Protein AF-A0A258K5B3-F1 (afdb_monomer_lite)

Foldseek 3Di:
DCPPDPPVDCPLLNVLQQVLQCVQQVHDPLSNLLLVQLCVQLPVQLSSLVSCVSVVVPVVSVVSCVVVVVDDPVSSLVSQVVSQVVSCVVSVTPRSNVD

Radius of gyration: 13.3 Å; chains: 1; bounding box: 28×37×32 Å

Secondary structure (DSSP, 8-state):
-----------HHHHHHHHHHHHHHTS-TTHHHHHHHHHHHH-HHHHHHHHHHHTT-HHHHHHHHHHTT---HHHHHHHHHHHHHHHHHHTT---GGG-

pLDDT: mean 83.01, std 15.46, range [37.91, 95.44]

Structure (mmCIF, N/CA/C/O backbone):
data_AF-A0A258K5B3-F1
#
_entry.id   AF-A0A258K5B3-F1
#
loop_
_atom_site.group_PDB
_atom_site.id
_atom_site.type_symbol
_atom_site.label_atom_id
_atom_site.label_alt_id
_atom_site.label_comp_id
_atom_site.label_asym_id
_atom_site.label_entity_id
_atom_site.label_seq_id
_atom_site.pdbx_PDB_ins_code
_atom_site.Cartn_x
_atom_site.Cartn_y
_atom_site.Cartn_z
_atom_site.occupancy
_atom_site.B_iso_or_equiv
_atom_site.auth_seq_id
_atom_site.auth_comp_id
_atom_site.auth_asym_id
_atom_site.auth_atom_id
_atom_site.pdbx_PDB_model_num
ATOM 1 N N . MET A 1 1 ? -7.525 30.790 8.841 1.00 38.28 1 MET A N 1
ATOM 2 C CA . MET A 1 1 ? -7.400 29.318 8.871 1.00 38.28 1 MET A CA 1
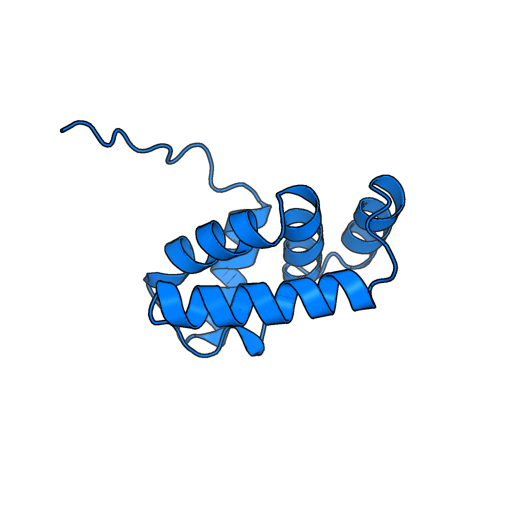ATOM 3 C C . MET A 1 1 ? -8.215 28.766 7.712 1.00 38.28 1 MET A C 1
ATOM 5 O O . MET A 1 1 ? -9.426 28.677 7.825 1.00 38.28 1 MET A O 1
ATOM 9 N N . LEU A 1 2 ? -7.577 28.515 6.571 1.00 37.91 2 LEU A N 1
ATOM 10 C CA . LEU A 1 2 ? -8.213 27.956 5.374 1.00 37.91 2 LEU A CA 1
ATOM 11 C C . LEU A 1 2 ? -7.376 26.749 4.948 1.00 37.91 2 LEU A C 1
ATOM 13 O O . LEU A 1 2 ? -6.531 26.848 4.067 1.00 37.91 2 LEU A O 1
ATOM 17 N N . LEU A 1 3 ? -7.576 25.616 5.623 1.00 40.94 3 LEU A N 1
ATOM 18 C CA . LEU A 1 3 ? -7.196 24.312 5.080 1.00 40.94 3 LEU A CA 1
ATOM 19 C C . LEU A 1 3 ? -8.294 23.923 4.086 1.00 40.94 3 LEU A C 1
ATOM 21 O O . LEU A 1 3 ? -9.134 23.068 4.352 1.00 40.94 3 LEU A O 1
ATOM 25 N N . SER A 1 4 ? -8.341 24.661 2.975 1.00 39.53 4 SER A N 1
ATOM 26 C CA . SER A 1 4 ? -9.155 24.324 1.817 1.00 39.53 4 SER A CA 1
ATOM 27 C C . SER A 1 4 ? -8.685 22.965 1.327 1.00 39.53 4 SER A C 1
ATOM 29 O O . SER A 1 4 ? -7.527 22.799 0.949 1.00 39.53 4 SER A O 1
ATOM 31 N N . GLY A 1 5 ? -9.580 21.987 1.430 1.00 39.62 5 GLY A N 1
ATOM 32 C CA . GLY A 1 5 ? -9.296 20.603 1.126 1.00 39.62 5 GLY A CA 1
ATOM 33 C C . GLY A 1 5 ? -8.781 20.440 -0.294 1.00 39.62 5 GLY A C 1
ATOM 34 O O . GLY A 1 5 ? -9.518 20.623 -1.259 1.00 39.62 5 GLY A O 1
ATOM 35 N N . SER A 1 6 ? -7.548 19.967 -0.402 1.00 41.59 6 SER A N 1
ATOM 36 C CA . SER A 1 6 ? -7.095 19.203 -1.557 1.00 41.59 6 SER A CA 1
ATOM 37 C C . SER A 1 6 ? -7.682 17.790 -1.464 1.00 41.59 6 SER A C 1
ATOM 39 O O . SER A 1 6 ? -6.960 16.804 -1.411 1.00 41.59 6 SER A O 1
ATOM 41 N N . LEU A 1 7 ? -9.016 17.683 -1.460 1.00 43.97 7 LEU A N 1
ATOM 42 C CA . LEU A 1 7 ? -9.752 16.473 -1.855 1.00 43.97 7 LEU A CA 1
ATOM 43 C C . LEU A 1 7 ? -9.685 16.331 -3.393 1.00 43.97 7 LEU A C 1
ATOM 45 O O . LEU A 1 7 ? -10.683 16.062 -4.059 1.00 43.97 7 LEU A O 1
ATOM 49 N N . SER A 1 8 ? -8.508 16.586 -3.971 1.00 38.00 8 SER A N 1
ATOM 50 C CA . SER A 1 8 ? -8.261 16.561 -5.409 1.00 38.00 8 SER A CA 1
ATOM 51 C C . SER A 1 8 ? -8.136 15.115 -5.845 1.00 38.00 8 SER A C 1
ATOM 53 O O . SER A 1 8 ? -7.036 14.587 -5.870 1.00 38.00 8 SER A O 1
ATOM 55 N N . ALA A 1 9 ? -9.286 14.515 -6.164 1.00 40.69 9 ALA A N 1
ATOM 56 C CA . ALA A 1 9 ? -9.456 13.171 -6.699 1.00 40.69 9 ALA A CA 1
ATOM 57 C C . ALA A 1 9 ? -8.823 12.083 -5.820 1.00 40.69 9 ALA A C 1
ATOM 59 O O . ALA A 1 9 ? -7.611 11.924 -5.775 1.00 40.69 9 ALA A O 1
ATOM 60 N N . CYS A 1 10 ? -9.657 11.265 -5.173 1.00 51.09 10 CYS A N 1
ATOM 61 C CA . CYS A 1 10 ? -9.220 9.925 -4.789 1.00 51.09 10 CYS A CA 1
ATOM 62 C C . CYS A 1 10 ? -8.731 9.270 -6.083 1.00 51.09 10 CYS A C 1
ATOM 64 O O . CYS A 1 10 ? -9.546 8.905 -6.932 1.00 51.09 10 CYS A O 1
ATOM 66 N N . SER A 1 11 ? -7.418 9.246 -6.295 1.00 66.44 11 SER A N 1
ATOM 67 C CA . SER A 1 11 ? -6.842 8.588 -7.454 1.00 66.44 11 SER A CA 1
ATOM 68 C C . SER A 1 11 ? -7.280 7.120 -7.409 1.00 66.44 11 SER A C 1
ATOM 70 O O . SER A 1 11 ? -7.558 6.594 -6.328 1.00 66.44 11 SER A O 1
ATOM 72 N N . ASP A 1 12 ? -7.361 6.420 -8.543 1.00 73.88 12 ASP A N 1
ATOM 73 C CA . ASP A 1 12 ? -7.708 4.985 -8.525 1.00 73.88 12 ASP A CA 1
ATOM 74 C C . ASP A 1 12 ? -6.792 4.189 -7.569 1.00 73.88 12 ASP A C 1
ATOM 76 O O . ASP A 1 12 ? -7.212 3.208 -6.952 1.00 73.88 12 ASP A O 1
ATOM 80 N N . ALA A 1 13 ? -5.555 4.671 -7.386 1.00 75.19 13 ALA A N 1
ATOM 81 C CA . ALA A 1 13 ? -4.601 4.186 -6.396 1.00 75.19 13 ALA A CA 1
ATOM 82 C C . ALA A 1 13 ? -5.100 4.371 -4.951 1.00 75.19 13 ALA A C 1
ATOM 84 O O . ALA A 1 13 ? -5.130 3.403 -4.187 1.00 75.19 13 ALA A O 1
ATOM 85 N N . ASP A 1 14 ? -5.553 5.572 -4.582 1.00 81.25 14 ASP A N 1
ATOM 86 C CA . ASP A 1 14 ? -6.118 5.838 -3.255 1.00 81.25 14 ASP A CA 1
ATOM 87 C C . ASP A 1 14 ? -7.382 5.015 -3.015 1.00 81.25 14 ASP A C 1
ATOM 89 O O . ASP A 1 14 ? -7.545 4.432 -1.947 1.00 81.25 14 ASP A O 1
ATOM 93 N N . ALA A 1 15 ? -8.260 4.886 -4.012 1.00 86.25 15 ALA A N 1
ATOM 94 C CA . ALA A 1 15 ? -9.475 4.083 -3.890 1.00 86.25 15 ALA A CA 1
ATOM 95 C C . ALA A 1 15 ? -9.164 2.592 -3.650 1.00 86.25 15 ALA A C 1
ATOM 97 O O . ALA A 1 15 ? -9.769 1.962 -2.770 1.00 86.25 15 ALA A O 1
ATOM 98 N N . ALA A 1 16 ? -8.192 2.032 -4.379 1.00 89.19 16 ALA A N 1
ATOM 99 C CA . ALA A 1 16 ? -7.732 0.657 -4.194 1.00 89.19 16 ALA A CA 1
ATOM 100 C C . ALA A 1 16 ? -7.083 0.455 -2.815 1.00 89.19 16 ALA A C 1
ATOM 102 O O . ALA A 1 16 ? -7.408 -0.509 -2.112 1.00 89.19 16 ALA A O 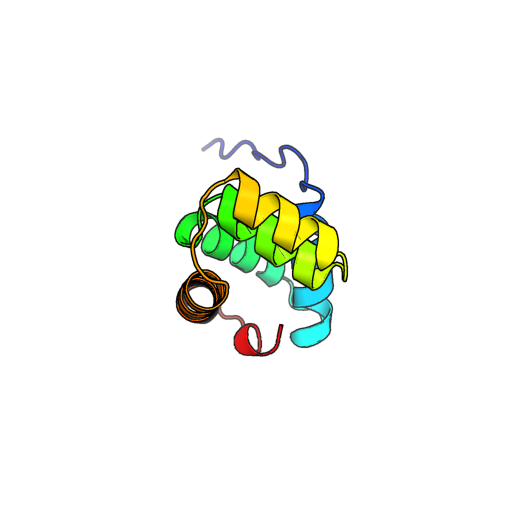1
ATOM 103 N N . PHE A 1 17 ? -6.232 1.396 -2.388 1.00 92.38 17 PHE A N 1
ATOM 104 C CA . PHE A 1 17 ? -5.641 1.391 -1.051 1.00 92.38 17 PHE A CA 1
ATOM 105 C C . PHE A 1 17 ? -6.719 1.414 0.032 1.00 92.38 17 PHE A C 1
ATOM 107 O O . PHE A 1 17 ? -6.746 0.553 0.908 1.00 92.38 17 PHE A O 1
ATOM 114 N N . MET A 1 18 ? -7.632 2.382 -0.042 1.00 91.50 18 MET A N 1
ATOM 115 C CA . MET A 1 18 ? -8.701 2.603 0.928 1.00 91.50 18 MET A CA 1
ATOM 116 C C . MET A 1 18 ? -9.600 1.379 1.064 1.00 91.50 18 MET A C 1
ATOM 118 O O . MET A 1 18 ? -9.947 0.990 2.180 1.00 91.50 18 MET A O 1
ATOM 122 N N . THR A 1 19 ? -9.955 0.755 -0.059 1.00 93.00 19 THR A N 1
ATOM 123 C CA . THR A 1 19 ? -10.757 -0.474 -0.086 1.00 93.00 19 THR A CA 1
ATOM 124 C C . THR A 1 19 ? -10.050 -1.605 0.652 1.00 93.00 19 THR A C 1
ATOM 126 O O . THR A 1 19 ? -10.623 -2.212 1.561 1.00 93.00 19 THR A O 1
ATOM 129 N N . ARG A 1 20 ? -8.780 -1.860 0.318 1.00 92.62 20 ARG A N 1
ATOM 130 C CA . ARG A 1 20 ? -7.994 -2.930 0.940 1.00 92.62 20 ARG A CA 1
ATOM 131 C C . ARG A 1 20 ? -7.716 -2.655 2.418 1.00 92.62 20 ARG A C 1
ATOM 133 O O . ARG A 1 20 ? -7.882 -3.553 3.239 1.00 92.62 20 ARG A O 1
ATOM 140 N N . CYS A 1 21 ? -7.378 -1.417 2.765 1.00 93.50 21 CYS A N 1
ATOM 141 C CA . CYS A 1 21 ? -7.169 -0.982 4.140 1.00 93.50 21 CYS A CA 1
ATOM 142 C C . CYS A 1 21 ? -8.422 -1.211 4.990 1.00 93.50 21 CYS A C 1
ATOM 144 O O . CYS A 1 21 ? -8.346 -1.844 6.043 1.00 93.50 21 CYS A O 1
ATOM 146 N N . LYS A 1 22 ? -9.602 -0.782 4.524 1.00 93.56 22 LYS A N 1
ATOM 147 C CA . LYS A 1 22 ? -10.860 -1.020 5.249 1.00 93.56 22 LYS A CA 1
ATOM 148 C C . LYS A 1 22 ? -11.137 -2.511 5.422 1.00 93.56 22 LYS A C 1
ATOM 150 O O . LYS A 1 22 ? -11.565 -2.911 6.500 1.00 93.56 22 LYS A O 1
ATOM 155 N N . ALA A 1 23 ? -10.850 -3.331 4.411 1.00 92.75 23 ALA A N 1
ATOM 156 C CA . ALA A 1 23 ? -11.047 -4.775 4.494 1.00 92.75 23 ALA A CA 1
ATOM 157 C C . ALA A 1 23 ? -10.187 -5.430 5.592 1.00 92.75 23 ALA A C 1
ATOM 159 O O . ALA A 1 23 ? -10.697 -6.248 6.351 1.00 92.75 23 ALA A O 1
ATOM 160 N N . VAL A 1 24 ? -8.906 -5.059 5.718 1.00 92.56 24 VAL A N 1
ATOM 161 C CA . VAL A 1 24 ? -8.001 -5.690 6.701 1.00 92.56 24 VAL A CA 1
ATOM 162 C C . VAL A 1 24 ? -8.094 -5.095 8.107 1.00 92.56 24 VAL A C 1
ATOM 164 O O . VAL A 1 24 ? -7.730 -5.757 9.078 1.00 92.56 24 VAL A O 1
ATOM 167 N N . THR A 1 25 ? -8.578 -3.856 8.225 1.00 91.56 25 THR A N 1
ATOM 168 C CA . THR A 1 25 ? -8.667 -3.123 9.502 1.00 91.56 25 THR A CA 1
ATOM 169 C C . THR A 1 25 ? -10.071 -3.108 10.107 1.00 91.56 25 THR A C 1
ATOM 171 O O . THR A 1 25 ? -10.288 -2.458 11.125 1.00 91.56 25 THR A O 1
ATOM 174 N N . GLY A 1 26 ? -11.040 -3.800 9.497 1.00 90.44 26 GLY A N 1
ATOM 175 C CA . GLY A 1 26 ? -12.422 -3.839 9.988 1.00 90.44 26 GLY A CA 1
ATOM 176 C C . GLY A 1 26 ? -13.189 -2.530 9.778 1.00 90.44 26 GLY A C 1
ATOM 177 O O . GLY A 1 26 ? -14.065 -2.194 10.567 1.00 90.44 26 GLY A O 1
ATOM 178 N N . GLY A 1 27 ? -12.862 -1.781 8.722 1.00 89.44 27 GLY A N 1
ATOM 179 C CA . GLY A 1 27 ? -13.556 -0.544 8.360 1.00 89.44 27 GLY A CA 1
ATOM 180 C C . GLY A 1 27 ? -13.023 0.715 9.044 1.00 89.44 27 GLY A C 1
ATOM 181 O O . GLY A 1 27 ? -13.772 1.678 9.184 1.00 89.44 27 GLY A O 1
ATOM 182 N N . SER A 1 28 ? -11.748 0.734 9.450 1.00 89.00 28 SER A N 1
ATOM 183 C CA . SER A 1 28 ? -11.139 1.901 10.098 1.00 89.00 28 SER A CA 1
ATOM 184 C C . SER A 1 28 ? -11.344 3.190 9.292 1.00 89.00 28 SER A C 1
ATOM 186 O O . SER A 1 28 ? -11.074 3.250 8.087 1.00 89.00 28 SER A O 1
ATOM 188 N N . ALA A 1 29 ? -11.766 4.257 9.975 1.00 90.25 29 ALA A N 1
ATOM 189 C CA . ALA A 1 29 ? -11.864 5.591 9.386 1.00 90.25 29 ALA A CA 1
ATOM 190 C C . ALA A 1 29 ? -10.481 6.160 9.005 1.00 90.25 29 ALA A C 1
ATOM 192 O O . ALA A 1 29 ? -10.390 7.060 8.169 1.00 90.25 29 ALA A O 1
ATOM 193 N N . GLN A 1 30 ? -9.393 5.589 9.548 1.00 93.06 30 GLN A N 1
ATOM 194 C CA . GLN A 1 30 ? -8.060 6.198 9.469 1.00 93.06 30 GLN A CA 1
ATOM 195 C C . GLN A 1 30 ? -7.301 5.767 8.215 1.00 93.06 30 GLN A C 1
ATOM 197 O O . GLN A 1 30 ? -6.167 6.187 7.992 1.00 93.06 30 GLN A O 1
ATOM 202 N N . CYS A 1 31 ? -7.941 4.969 7.357 1.00 92.19 31 CYS A N 1
ATOM 203 C CA . CYS A 1 31 ? -7.378 4.549 6.084 1.00 92.19 31 CYS A CA 1
ATOM 204 C C . CYS A 1 31 ? -6.991 5.735 5.187 1.00 92.19 31 CYS A C 1
ATOM 206 O O . CYS A 1 31 ? -6.020 5.619 4.450 1.00 92.19 31 CYS A O 1
ATOM 208 N N . GLY A 1 32 ? -7.685 6.881 5.278 1.00 92.12 32 GLY A N 1
ATOM 209 C CA . GLY A 1 32 ? -7.328 8.082 4.506 1.00 92.12 32 GLY A CA 1
ATOM 210 C C . GLY A 1 32 ? -5.996 8.688 4.952 1.00 92.12 32 GLY A C 1
ATOM 211 O O . GLY A 1 32 ? -5.146 9.005 4.125 1.00 92.12 32 GLY A O 1
ATOM 212 N N . CYS A 1 33 ? -5.777 8.759 6.269 1.00 92.56 33 CYS A N 1
ATOM 213 C CA . CYS A 1 33 ? -4.480 9.132 6.835 1.00 92.56 33 CYS A CA 1
ATOM 214 C C . CYS A 1 33 ? -3.403 8.123 6.420 1.00 92.56 33 CYS A C 1
ATOM 216 O O . CYS A 1 33 ? -2.339 8.515 5.944 1.00 92.56 33 CYS A O 1
ATOM 218 N N . ALA A 1 34 ? -3.699 6.823 6.535 1.00 94.31 34 ALA A N 1
ATOM 219 C CA . ALA A 1 34 ? -2.753 5.772 6.183 1.00 94.31 34 ALA A CA 1
ATOM 220 C C . ALA A 1 34 ? -2.347 5.826 4.704 1.00 94.31 34 ALA A C 1
ATOM 222 O O . ALA A 1 34 ? -1.170 5.638 4.406 1.00 94.31 34 ALA A O 1
ATOM 223 N N . ALA A 1 35 ? -3.285 6.124 3.798 1.00 93.19 35 ALA A N 1
ATOM 224 C CA . ALA A 1 35 ? -3.013 6.303 2.374 1.00 93.19 35 ALA A CA 1
ATOM 225 C C . ALA A 1 35 ? -2.033 7.458 2.141 1.00 93.19 35 ALA A C 1
ATOM 227 O O . ALA A 1 35 ? -1.004 7.262 1.502 1.00 93.19 35 ALA A O 1
ATOM 228 N N . SER A 1 36 ? -2.302 8.625 2.740 1.00 91.69 36 SER A N 1
ATOM 229 C CA . SER A 1 36 ? -1.449 9.812 2.613 1.00 91.69 36 SER A CA 1
ATOM 230 C C . SER A 1 36 ? -0.032 9.564 3.136 1.00 91.69 36 SER A C 1
ATOM 232 O O . SER A 1 36 ? 0.934 9.815 2.421 1.00 91.69 36 SER A O 1
ATOM 234 N N . VAL A 1 37 ? 0.101 9.026 4.355 1.00 93.12 37 VAL A N 1
ATOM 235 C CA . VAL A 1 37 ? 1.412 8.745 4.969 1.00 93.12 37 VAL A CA 1
ATOM 236 C C . VAL A 1 37 ? 2.168 7.680 4.175 1.00 93.12 37 VAL A C 1
ATOM 238 O O . VAL A 1 37 ? 3.364 7.813 3.926 1.00 93.12 37 VAL A O 1
ATOM 241 N N . THR A 1 38 ? 1.477 6.625 3.736 1.00 93.38 38 THR A N 1
ATOM 242 C CA . THR A 1 38 ? 2.103 5.582 2.918 1.00 93.38 38 THR A CA 1
ATOM 243 C C . THR A 1 38 ? 2.582 6.154 1.587 1.00 93.38 38 THR A C 1
ATOM 245 O O . THR A 1 38 ? 3.709 5.863 1.189 1.00 93.38 38 THR A O 1
ATOM 248 N N . ASN A 1 39 ? 1.768 6.971 0.912 1.00 93.19 39 ASN A N 1
ATOM 249 C CA . ASN A 1 39 ? 2.148 7.586 -0.353 1.00 93.19 39 ASN A CA 1
ATOM 250 C C . ASN A 1 39 ? 3.375 8.490 -0.192 1.00 93.19 39 ASN A C 1
ATOM 252 O O . ASN A 1 39 ? 4.342 8.340 -0.931 1.00 93.19 39 ASN A O 1
ATOM 256 N N . GLU A 1 40 ? 3.391 9.347 0.830 1.00 92.06 40 GLU A N 1
ATOM 257 C CA . GLU A 1 40 ? 4.526 10.230 1.117 1.00 92.06 40 GLU A CA 1
ATOM 258 C C . GLU A 1 40 ? 5.830 9.440 1.327 1.00 92.06 40 GLU A C 1
ATOM 260 O O . GLU A 1 40 ? 6.873 9.772 0.766 1.00 92.06 40 GLU A O 1
ATOM 265 N N . MET A 1 41 ? 5.770 8.333 2.073 1.00 91.38 41 MET A N 1
ATOM 266 C CA . MET A 1 41 ? 6.948 7.511 2.361 1.00 91.38 41 MET A CA 1
ATOM 267 C C . MET A 1 41 ? 7.395 6.643 1.182 1.00 91.38 41 MET A C 1
ATOM 269 O O . MET A 1 41 ? 8.593 6.431 0.969 1.00 91.38 41 MET A O 1
ATOM 273 N N . MET A 1 42 ? 6.447 6.090 0.426 1.00 91.06 42 MET A N 1
ATOM 274 C CA . MET A 1 42 ? 6.742 5.246 -0.729 1.00 91.06 42 MET A CA 1
ATOM 275 C C . MET A 1 42 ? 7.122 6.069 -1.964 1.00 91.06 42 MET A C 1
ATOM 277 O O . MET A 1 42 ? 7.913 5.596 -2.783 1.00 91.06 42 MET A O 1
ATOM 281 N N . GLY A 1 43 ? 6.631 7.297 -2.074 1.00 90.25 43 GLY A 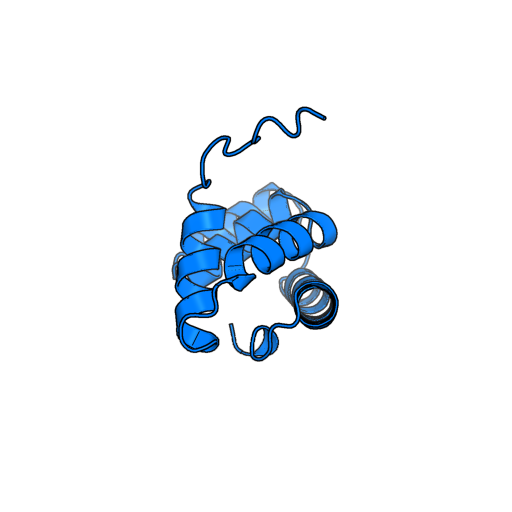N 1
ATOM 282 C CA . GLY A 1 43 ? 6.610 8.077 -3.303 1.00 90.25 43 GLY A CA 1
ATOM 283 C C . GLY A 1 43 ? 5.540 7.577 -4.278 1.00 90.25 43 GLY A C 1
ATOM 284 O O . GLY A 1 43 ? 5.298 6.369 -4.385 1.00 90.25 43 GLY A O 1
ATOM 285 N N . ASP A 1 44 ? 4.965 8.511 -5.037 1.00 89.12 44 ASP A N 1
ATOM 286 C CA . ASP A 1 44 ? 3.786 8.300 -5.891 1.00 89.12 44 ASP A CA 1
ATOM 287 C C . ASP A 1 44 ? 3.891 7.080 -6.816 1.00 89.12 44 ASP A C 1
ATOM 289 O O . ASP A 1 44 ? 2.960 6.283 -6.928 1.00 89.12 44 ASP A O 1
ATOM 293 N N . ASP A 1 45 ? 5.037 6.886 -7.477 1.00 88.62 45 ASP A N 1
ATOM 294 C CA . ASP A 1 45 ? 5.208 5.779 -8.421 1.00 88.62 45 ASP A CA 1
ATOM 295 C C . ASP A 1 45 ? 5.216 4.407 -7.721 1.00 88.62 45 ASP A C 1
ATOM 297 O O . ASP A 1 45 ? 4.577 3.470 -8.202 1.00 88.62 45 ASP A O 1
ATOM 301 N N . ALA A 1 46 ? 5.888 4.275 -6.572 1.00 89.38 46 ALA A N 1
ATOM 302 C CA . ALA A 1 46 ? 5.918 3.012 -5.830 1.00 89.38 46 ALA A CA 1
ATOM 303 C C . ALA A 1 46 ? 4.582 2.734 -5.130 1.00 89.38 46 ALA A C 1
ATOM 305 O O . ALA A 1 46 ? 4.138 1.585 -5.081 1.00 89.38 46 ALA A O 1
ATOM 306 N N . PHE A 1 47 ? 3.920 3.782 -4.638 1.00 90.25 47 PHE A N 1
ATOM 307 C CA . PHE A 1 47 ? 2.578 3.690 -4.078 1.00 90.25 47 PHE A CA 1
ATOM 308 C C . PHE A 1 47 ? 1.562 3.236 -5.133 1.00 90.25 47 PHE A C 1
ATOM 310 O O . PHE A 1 47 ? 0.791 2.303 -4.905 1.00 90.25 47 PHE A O 1
ATOM 317 N N . ARG A 1 48 ? 1.612 3.806 -6.340 1.00 88.94 48 ARG A N 1
ATOM 318 C CA . ARG A 1 48 ? 0.743 3.403 -7.453 1.00 88.94 48 ARG A CA 1
ATOM 319 C C . ARG A 1 48 ? 0.970 1.954 -7.892 1.00 88.94 48 ARG A C 1
ATOM 321 O O . ARG A 1 48 ? 0.010 1.241 -8.166 1.00 88.94 48 ARG A O 1
ATOM 328 N N . VAL A 1 49 ? 2.218 1.487 -7.918 1.00 89.38 49 VAL A N 1
ATOM 329 C CA . VAL A 1 49 ? 2.522 0.069 -8.182 1.00 89.38 49 VAL A CA 1
ATOM 330 C C . VAL A 1 49 ? 1.933 -0.831 -7.092 1.00 89.38 49 VAL A C 1
ATOM 332 O O . VAL A 1 49 ? 1.277 -1.822 -7.404 1.00 89.38 49 VAL A O 1
ATOM 335 N N . MET A 1 50 ? 2.108 -0.483 -5.815 1.00 88.44 50 MET A N 1
ATOM 336 C CA . MET A 1 50 ? 1.554 -1.268 -4.704 1.00 88.44 50 MET A CA 1
ATOM 337 C C . MET A 1 50 ? 0.026 -1.326 -4.721 1.00 88.44 50 MET A C 1
ATOM 339 O O . MET A 1 50 ? -0.565 -2.381 -4.509 1.00 88.44 50 MET A O 1
ATOM 343 N N . THR A 1 51 ? -0.633 -0.212 -5.018 1.00 89.31 51 THR A N 1
ATOM 344 C CA . THR A 1 51 ? -2.100 -0.155 -5.076 1.00 89.31 51 THR A CA 1
ATOM 345 C C . THR A 1 51 ? -2.672 -0.954 -6.245 1.00 89.31 51 THR A C 1
ATOM 347 O O . THR A 1 51 ? -3.718 -1.582 -6.088 1.00 89.31 51 THR A O 1
ATOM 350 N N . GLN A 1 52 ? -1.953 -1.062 -7.367 1.00 88.50 52 GLN A N 1
ATOM 351 C CA . GLN A 1 52 ? -2.287 -2.009 -8.439 1.00 88.50 52 GLN A CA 1
ATOM 352 C C . GLN A 1 52 ? -2.185 -3.471 -7.980 1.00 88.50 52 GLN A C 1
ATOM 354 O O . GLN A 1 52 ? -3.034 -4.284 -8.348 1.00 88.50 52 GLN A O 1
ATOM 359 N N . VAL A 1 53 ? -1.204 -3.816 -7.134 1.00 87.38 53 VAL A N 1
ATOM 360 C CA . VAL A 1 53 ? -1.130 -5.152 -6.511 1.00 87.38 53 VAL A CA 1
ATOM 361 C C . VAL A 1 53 ? -2.341 -5.393 -5.609 1.00 87.38 53 VAL A C 1
ATOM 363 O O . VAL A 1 53 ? -2.974 -6.444 -5.716 1.00 87.38 53 VAL A O 1
ATOM 366 N N . PHE A 1 54 ? -2.717 -4.417 -4.778 1.00 87.00 54 PHE A N 1
ATOM 367 C CA . PHE A 1 54 ? -3.904 -4.515 -3.918 1.00 87.00 54 PHE A CA 1
ATOM 368 C C . PHE A 1 54 ? -5.210 -4.642 -4.711 1.00 87.00 54 PHE A C 1
ATOM 370 O O . PHE A 1 54 ? -6.131 -5.322 -4.262 1.00 87.00 54 PHE A O 1
ATOM 377 N N . ALA A 1 55 ? -5.274 -4.050 -5.904 1.00 87.06 55 ALA A N 1
ATOM 378 C CA . ALA A 1 55 ? -6.386 -4.189 -6.841 1.00 87.06 55 ALA A CA 1
ATOM 379 C C . ALA A 1 55 ? -6.384 -5.523 -7.622 1.00 87.06 55 ALA A C 1
ATOM 381 O O . ALA A 1 55 ? -7.239 -5.729 -8.481 1.00 87.06 55 ALA A O 1
ATOM 382 N N . GLY A 1 56 ? -5.421 -6.422 -7.381 1.00 85.75 56 GLY A N 1
ATOM 383 C CA . GLY A 1 56 ? -5.280 -7.692 -8.105 1.00 85.75 56 GLY A CA 1
ATOM 384 C C . GLY A 1 56 ? -4.682 -7.559 -9.512 1.00 85.75 56 GLY A C 1
ATOM 385 O O . GLY A 1 56 ? -4.586 -8.544 -10.241 1.00 85.75 56 GLY A O 1
ATOM 386 N N . GLN A 1 57 ? -4.225 -6.369 -9.905 1.00 87.69 57 GLN A N 1
ATOM 387 C CA . GLN A 1 57 ? -3.691 -6.065 -11.236 1.00 87.69 57 GLN A CA 1
ATOM 388 C C . GLN A 1 57 ? -2.179 -6.329 -11.312 1.00 87.69 57 GLN A C 1
ATOM 390 O O . GLN A 1 57 ? -1.390 -5.467 -11.702 1.00 87.69 57 GLN A O 1
ATOM 395 N N . ARG A 1 58 ? -1.752 -7.537 -10.930 1.00 83.38 58 ARG A N 1
ATOM 396 C CA . ARG A 1 58 ? -0.329 -7.867 -10.735 1.00 83.38 58 ARG A CA 1
ATOM 397 C C . ARG A 1 58 ? 0.529 -7.658 -11.991 1.00 83.38 58 ARG A C 1
ATOM 399 O O . ARG A 1 58 ? 1.601 -7.074 -11.895 1.00 83.38 58 ARG A O 1
ATOM 406 N N . GLY A 1 59 ? 0.024 -8.029 -13.171 1.00 83.62 59 GLY A N 1
ATOM 407 C CA . GLY A 1 59 ? 0.730 -7.792 -14.438 1.00 83.62 59 GLY A CA 1
ATOM 408 C C . GLY A 1 59 ? 0.894 -6.304 -14.784 1.00 83.62 59 GLY A C 1
ATOM 409 O O . GLY A 1 59 ? 1.925 -5.904 -15.323 1.00 83.62 59 GLY A O 1
ATOM 410 N N . ALA A 1 60 ? -0.082 -5.459 -14.427 1.00 84.50 60 ALA A N 1
ATOM 411 C CA . ALA A 1 60 ? 0.025 -4.010 -14.606 1.00 84.50 60 ALA A CA 1
ATOM 412 C C . ALA A 1 60 ? 1.045 -3.401 -13.631 1.00 84.50 60 ALA A C 1
ATOM 414 O O . ALA A 1 60 ? 1.849 -2.566 -14.043 1.00 84.50 60 ALA A O 1
ATOM 415 N N . ALA A 1 61 ? 1.060 -3.880 -12.382 1.00 84.75 61 ALA A N 1
ATOM 416 C CA . ALA A 1 61 ? 2.023 -3.473 -11.362 1.00 84.75 61 ALA A CA 1
ATOM 417 C C . ALA A 1 61 ? 3.466 -3.806 -11.766 1.00 84.75 61 ALA A C 1
ATOM 419 O O . ALA A 1 61 ? 4.345 -2.951 -11.677 1.00 84.75 61 ALA A O 1
ATOM 420 N N . GLU A 1 62 ? 3.711 -5.017 -12.272 1.00 84.25 62 GLU A N 1
ATOM 421 C CA . GLU A 1 62 ? 5.032 -5.447 -12.749 1.00 84.25 62 GLU A CA 1
ATOM 422 C C . GLU A 1 62 ? 5.496 -4.620 -13.956 1.00 84.25 62 GLU A C 1
ATOM 424 O O . GLU A 1 62 ? 6.626 -4.125 -13.978 1.00 84.25 62 GLU A O 1
ATOM 429 N N . ALA A 1 63 ? 4.611 -4.386 -14.930 1.00 84.62 63 ALA A N 1
ATOM 430 C CA . ALA A 1 63 ? 4.920 -3.544 -16.082 1.00 84.62 63 ALA A CA 1
ATOM 431 C C . ALA A 1 63 ? 5.196 -2.082 -15.684 1.00 84.62 63 ALA A C 1
ATOM 433 O O . ALA A 1 63 ? 6.105 -1.452 -16.229 1.00 84.62 63 ALA A O 1
ATOM 434 N N . ALA A 1 64 ? 4.431 -1.529 -14.739 1.00 83.44 64 ALA A N 1
ATOM 435 C CA . ALA A 1 64 ? 4.626 -0.174 -14.231 1.00 83.44 64 ALA A CA 1
ATOM 436 C C . ALA A 1 64 ? 5.939 -0.043 -13.445 1.00 83.44 64 ALA A C 1
ATOM 438 O O . ALA A 1 64 ? 6.684 0.912 -13.672 1.00 83.44 64 ALA A O 1
ATOM 439 N N . ALA A 1 65 ? 6.261 -1.024 -12.595 1.00 85.69 65 ALA A N 1
ATOM 440 C CA . ALA A 1 65 ? 7.522 -1.077 -11.860 1.00 85.69 65 ALA A CA 1
ATOM 441 C C . ALA A 1 65 ? 8.728 -1.110 -12.810 1.00 85.69 65 ALA A C 1
ATOM 443 O O . ALA A 1 65 ? 9.629 -0.277 -12.690 1.00 85.69 65 ALA A O 1
ATOM 444 N N . ALA A 1 66 ? 8.694 -1.995 -13.815 1.00 84.56 66 ALA A N 1
ATOM 445 C CA . ALA A 1 66 ? 9.755 -2.129 -14.811 1.00 84.56 66 ALA A CA 1
ATOM 446 C C . ALA A 1 66 ? 9.979 -0.833 -15.609 1.00 84.56 66 ALA A C 1
ATOM 448 O O . ALA A 1 66 ? 11.114 -0.390 -15.770 1.00 84.56 66 ALA A O 1
ATOM 449 N N . ARG A 1 67 ? 8.901 -0.173 -16.060 1.00 84.69 67 ARG A N 1
ATOM 450 C CA . ARG A 1 67 ? 8.987 1.102 -16.800 1.00 84.69 67 ARG A CA 1
ATOM 451 C C . ARG A 1 67 ? 9.588 2.236 -15.977 1.00 84.69 67 ARG A C 1
ATOM 453 O O . ARG A 1 67 ? 10.186 3.146 -16.540 1.00 84.69 67 ARG A O 1
ATOM 460 N N . LYS A 1 68 ? 9.382 2.210 -14.663 1.00 82.25 68 LYS A N 1
ATOM 461 C CA . LYS A 1 68 ? 9.838 3.254 -13.743 1.00 82.25 68 LYS A CA 1
ATOM 462 C C . LYS A 1 68 ? 11.210 2.970 -13.139 1.00 82.25 68 LYS A C 1
ATOM 464 O O . LYS A 1 68 ? 11.687 3.775 -12.348 1.00 82.25 68 LYS A O 1
ATOM 469 N N . GLY A 1 69 ? 11.835 1.843 -13.490 1.00 80.12 69 GLY A N 1
ATOM 470 C CA . GLY A 1 69 ? 13.096 1.424 -12.879 1.00 80.12 69 GLY A CA 1
ATOM 471 C C . GLY A 1 69 ? 12.982 1.243 -11.363 1.00 80.12 69 GLY A C 1
ATOM 472 O O . GLY A 1 69 ? 13.992 1.281 -10.662 1.00 80.12 69 GLY A O 1
ATOM 473 N N . LEU A 1 70 ? 11.759 1.068 -10.844 1.00 75.25 70 LEU A N 1
ATOM 474 C CA . LEU A 1 70 ? 11.548 0.686 -9.456 1.00 75.25 70 LEU A CA 1
ATOM 475 C C . LEU A 1 70 ? 12.099 -0.734 -9.367 1.00 75.25 70 LEU A C 1
ATOM 477 O O . LEU A 1 70 ? 11.600 -1.610 -10.068 1.00 75.25 70 LEU A O 1
ATOM 481 N N . GLY A 1 71 ? 13.202 -0.905 -8.631 1.00 64.75 71 GLY A N 1
ATOM 482 C CA . GLY A 1 71 ? 14.036 -2.109 -8.648 1.00 64.75 71 GLY A CA 1
ATOM 483 C C . GLY A 1 71 ? 13.310 -3.409 -8.278 1.00 64.75 71 GLY A C 1
ATOM 484 O O . GLY A 1 71 ? 12.086 -3.491 -8.264 1.00 64.75 71 GLY A O 1
ATOM 485 N N . ALA A 1 72 ? 14.077 -4.459 -7.965 1.00 68.00 72 ALA A N 1
ATOM 486 C CA . ALA A 1 72 ? 13.526 -5.785 -7.676 1.00 68.00 72 ALA A CA 1
ATOM 487 C C . ALA A 1 72 ? 12.308 -5.716 -6.721 1.00 68.00 72 ALA A C 1
ATOM 489 O O . ALA A 1 72 ? 12.365 -4.959 -5.748 1.00 68.00 72 ALA A O 1
ATOM 490 N N . PRO A 1 73 ? 11.244 -6.515 -6.936 1.00 67.38 73 PRO A N 1
ATOM 491 C CA . PRO A 1 73 ? 10.009 -6.482 -6.140 1.00 67.38 73 PRO A CA 1
ATOM 492 C C . PRO A 1 73 ? 10.230 -6.454 -4.618 1.00 67.38 73 PRO A C 1
ATOM 494 O O . PRO A 1 73 ? 9.496 -5.786 -3.894 1.00 67.38 73 PRO A O 1
ATOM 497 N N . ALA A 1 74 ? 11.302 -7.097 -4.143 1.00 72.50 74 ALA A N 1
ATOM 498 C CA . ALA A 1 74 ? 11.735 -7.071 -2.749 1.00 72.50 74 ALA A CA 1
ATOM 499 C C . ALA A 1 74 ? 11.976 -5.653 -2.189 1.00 72.50 74 ALA A C 1
ATOM 501 O O . ALA A 1 74 ? 11.630 -5.386 -1.042 1.00 72.50 74 ALA A O 1
ATOM 502 N N . ALA A 1 75 ? 12.524 -4.724 -2.979 1.00 78.56 75 ALA A N 1
ATOM 503 C CA . ALA A 1 75 ? 12.765 -3.345 -2.551 1.00 78.56 75 ALA A CA 1
ATOM 504 C C . ALA A 1 75 ? 11.452 -2.588 -2.297 1.00 78.56 75 ALA A C 1
ATOM 506 O O . ALA A 1 75 ? 11.342 -1.843 -1.322 1.00 78.56 75 ALA A O 1
ATOM 507 N N . ILE A 1 76 ? 10.437 -2.821 -3.135 1.00 83.25 76 ILE A N 1
ATOM 508 C CA . ILE A 1 76 ? 9.100 -2.241 -2.963 1.00 83.25 76 ILE A CA 1
ATOM 509 C C . ILE A 1 76 ? 8.435 -2.830 -1.715 1.00 83.25 76 ILE A C 1
ATOM 511 O O . ILE A 1 76 ? 7.870 -2.082 -0.922 1.00 83.25 76 ILE A O 1
ATOM 515 N N . THR A 1 77 ? 8.571 -4.140 -1.481 1.00 84.19 77 THR A N 1
ATOM 516 C CA . THR A 1 77 ? 8.049 -4.800 -0.273 1.00 84.19 77 THR A CA 1
ATOM 517 C C . THR A 1 77 ? 8.699 -4.276 1.008 1.00 84.19 77 THR A C 1
ATOM 519 O O . THR A 1 77 ? 7.996 -3.997 1.973 1.00 84.19 77 THR A O 1
ATOM 522 N N . VAL A 1 78 ? 10.023 -4.087 1.036 1.00 86.94 78 VAL A N 1
ATOM 523 C CA . VAL A 1 78 ? 10.707 -3.501 2.206 1.00 86.94 78 VAL A CA 1
ATOM 524 C C . VAL A 1 78 ? 10.220 -2.074 2.455 1.00 86.94 78 VAL A C 1
ATOM 526 O O . VAL A 1 78 ? 9.909 -1.714 3.592 1.00 86.94 78 VAL A O 1
ATOM 529 N N . LYS A 1 79 ? 10.103 -1.269 1.391 1.00 90.00 79 LYS A N 1
ATOM 530 C CA . LYS A 1 79 ? 9.598 0.105 1.482 1.00 90.00 79 LYS A CA 1
ATOM 531 C C . LYS A 1 79 ? 8.159 0.142 2.001 1.00 90.00 79 LYS A C 1
ATOM 533 O O . LYS A 1 79 ? 7.850 0.964 2.860 1.00 90.00 79 LYS A O 1
ATOM 538 N N . TRP A 1 80 ? 7.319 -0.788 1.546 1.00 90.94 80 TRP A N 1
ATOM 539 C CA . TRP A 1 80 ? 5.963 -0.994 2.048 1.00 90.94 80 TRP A CA 1
ATOM 540 C C . TRP A 1 80 ? 5.948 -1.312 3.544 1.00 90.94 80 TRP A C 1
ATOM 542 O O . TRP A 1 80 ? 5.264 -0.620 4.288 1.00 90.94 80 TRP A O 1
ATOM 552 N N . SER A 1 81 ? 6.733 -2.283 4.017 1.00 91.19 81 SER A N 1
ATOM 553 C CA . SER A 1 81 ? 6.758 -2.652 5.440 1.00 91.19 81 SER A CA 1
ATOM 554 C C . SER A 1 81 ? 7.119 -1.471 6.347 1.00 91.19 81 SER A C 1
ATOM 556 O O . SER A 1 81 ? 6.536 -1.298 7.418 1.00 91.19 81 SER A O 1
ATOM 558 N N . ILE A 1 82 ? 8.060 -0.626 5.912 1.00 92.75 82 ILE A N 1
ATOM 559 C CA . ILE A 1 82 ? 8.436 0.591 6.640 1.00 92.75 82 ILE A CA 1
ATOM 560 C C . ILE A 1 82 ? 7.292 1.611 6.604 1.00 92.75 82 ILE A C 1
ATOM 562 O O . ILE A 1 82 ? 6.928 2.149 7.652 1.00 92.75 82 ILE A O 1
ATOM 566 N N . ALA A 1 83 ? 6.712 1.862 5.428 1.00 94.25 83 ALA A N 1
ATOM 567 C CA . ALA A 1 83 ? 5.617 2.811 5.257 1.00 94.25 83 ALA A CA 1
ATOM 568 C C . ALA A 1 83 ? 4.374 2.407 6.067 1.00 94.25 83 ALA A C 1
ATOM 570 O O . ALA A 1 83 ? 3.864 3.208 6.844 1.00 94.25 83 ALA A O 1
ATOM 571 N N . ALA A 1 84 ? 3.954 1.143 5.981 1.00 93.88 84 ALA A N 1
ATOM 572 C CA . ALA A 1 84 ? 2.81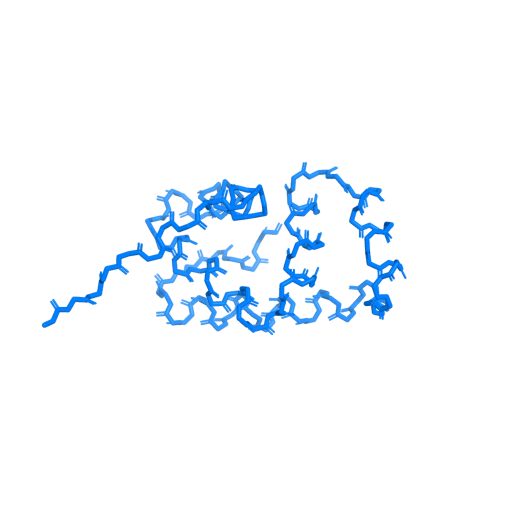5 0.592 6.709 1.00 93.88 84 ALA A CA 1
ATOM 573 C C . ALA A 1 84 ? 2.992 0.701 8.230 1.00 93.88 84 ALA A C 1
ATOM 575 O O . ALA A 1 84 ? 2.061 1.095 8.932 1.00 93.88 84 ALA A O 1
ATOM 576 N N . ARG A 1 85 ? 4.195 0.419 8.750 1.00 94.06 85 ARG A N 1
ATOM 577 C CA . ARG A 1 85 ? 4.488 0.555 10.185 1.00 94.06 85 ARG A CA 1
ATOM 578 C C . ARG A 1 85 ? 4.389 2.007 10.655 1.00 94.06 85 ARG A C 1
ATOM 580 O O . ARG A 1 85 ? 3.801 2.270 11.700 1.00 94.06 85 ARG A O 1
ATOM 587 N N . ASN A 1 86 ? 4.953 2.946 9.899 1.00 94.31 86 ASN A N 1
ATOM 588 C CA . ASN A 1 86 ? 4.902 4.367 10.246 1.00 94.31 86 ASN A CA 1
ATOM 589 C C . ASN A 1 86 ? 3.485 4.932 10.110 1.00 94.31 86 ASN A C 1
ATOM 591 O O . ASN A 1 86 ? 3.030 5.628 11.012 1.00 94.31 86 ASN A O 1
ATOM 595 N N . ALA A 1 87 ? 2.754 4.565 9.056 1.00 94.56 87 ALA A N 1
ATOM 596 C CA . ALA A 1 87 ? 1.338 4.885 8.913 1.00 94.56 87 ALA A CA 1
ATOM 597 C C . ALA A 1 87 ? 0.515 4.333 10.086 1.00 94.56 87 ALA A C 1
A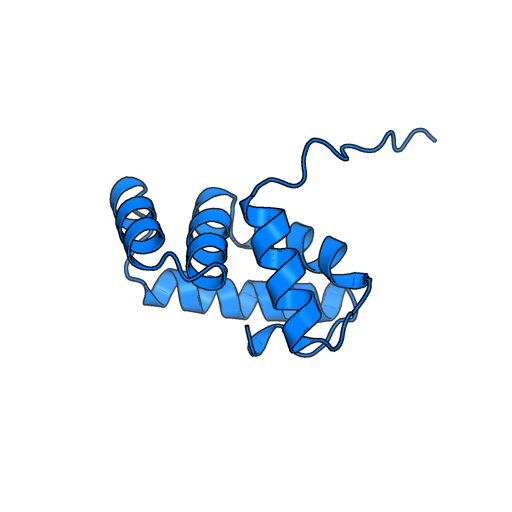TOM 599 O O . ALA A 1 87 ? -0.341 5.036 10.615 1.00 94.56 87 ALA A O 1
ATOM 600 N N . GLY A 1 88 ? 0.818 3.117 10.552 1.00 93.69 88 GLY A N 1
ATOM 601 C CA . GLY A 1 88 ? 0.174 2.525 11.723 1.00 93.69 88 GLY A CA 1
ATOM 602 C C . GLY A 1 88 ? 0.370 3.343 13.000 1.00 93.69 88 GLY A C 1
ATOM 603 O O . GLY A 1 88 ? -0.590 3.594 13.728 1.00 93.69 88 GLY A O 1
ATOM 604 N N . LEU A 1 89 ? 1.597 3.816 13.233 1.00 94.75 89 LEU A N 1
ATOM 605 C CA . LEU A 1 89 ? 1.941 4.650 14.387 1.00 94.75 89 LEU A CA 1
ATOM 606 C C . LEU A 1 89 ? 1.344 6.061 14.291 1.00 94.75 89 LEU A C 1
ATOM 608 O O . LEU A 1 89 ? 0.754 6.539 15.255 1.00 94.75 89 LEU A O 1
ATOM 612 N N . ILE A 1 90 ? 1.476 6.719 13.137 1.00 95.44 90 ILE A N 1
ATOM 613 C CA . ILE A 1 90 ? 1.050 8.112 12.930 1.00 95.44 90 ILE A CA 1
ATOM 614 C C . ILE A 1 90 ? -0.477 8.221 12.901 1.00 95.44 90 ILE A C 1
ATOM 616 O O . ILE A 1 90 ? -1.049 9.126 13.503 1.00 95.44 90 ILE A O 1
ATOM 620 N N . CYS A 1 91 ? -1.148 7.289 12.225 1.00 93.44 91 CYS A N 1
ATOM 621 C CA . CYS A 1 91 ? -2.597 7.322 12.033 1.00 93.44 91 CYS A CA 1
ATOM 622 C C . CYS A 1 91 ? -3.369 6.506 13.079 1.00 93.44 91 CYS A C 1
ATOM 624 O O . CYS A 1 91 ? -4.592 6.404 12.976 1.00 93.44 91 CYS A O 1
ATOM 626 N N . ASN A 1 92 ? -2.673 5.919 14.062 1.00 94.62 92 ASN A N 1
ATOM 627 C CA . ASN A 1 92 ? -3.242 5.050 15.093 1.00 94.62 92 ASN A CA 1
ATOM 628 C C . ASN A 1 92 ? -4.143 3.948 14.499 1.00 94.62 92 ASN A C 1
ATOM 630 O O . ASN A 1 92 ? -5.325 3.823 14.827 1.00 94.62 92 ASN A O 1
ATOM 634 N N . ILE A 1 93 ? -3.585 3.180 13.561 1.00 93.50 93 ILE A N 1
ATOM 635 C CA . ILE A 1 93 ? -4.277 2.115 12.831 1.00 93.50 93 ILE A CA 1
ATOM 636 C C . ILE A 1 93 ? -3.450 0.828 12.883 1.00 93.50 93 ILE A C 1
ATOM 638 O O . ILE A 1 93 ? -2.237 0.838 12.700 1.00 93.50 93 ILE A O 1
ATOM 642 N N . SER A 1 94 ? -4.102 -0.302 13.142 1.00 91.06 94 SER A N 1
ATOM 643 C CA . 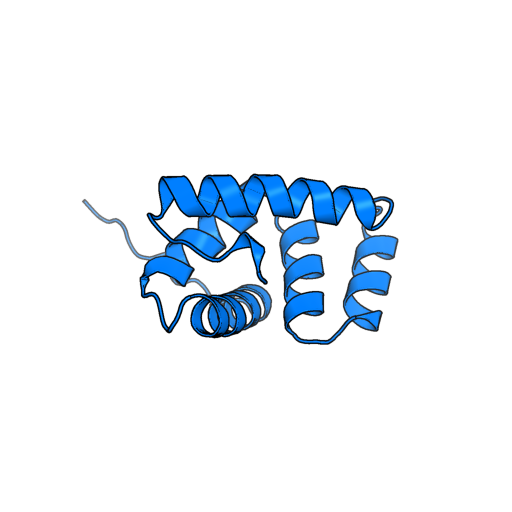SER A 1 94 ? -3.450 -1.616 13.219 1.00 91.06 94 SER A CA 1
ATOM 644 C C . SER A 1 94 ? -3.883 -2.507 12.059 1.00 91.06 94 SER A C 1
ATOM 646 O O . SER A 1 94 ? -4.979 -2.338 11.527 1.00 91.06 94 SER A O 1
ATOM 648 N N . GLY A 1 95 ? -3.048 -3.476 11.677 1.00 86.06 95 GLY A N 1
ATOM 649 C CA . GLY A 1 95 ? -3.378 -4.446 10.631 1.00 86.06 95 GLY A CA 1
ATOM 650 C C . GLY A 1 95 ? -2.972 -4.037 9.215 1.00 86.06 95 GLY A C 1
ATOM 651 O O . GLY A 1 95 ? -3.200 -4.818 8.293 1.00 86.06 95 GLY A O 1
ATOM 652 N N . LEU A 1 96 ? -2.342 -2.868 9.026 1.00 89.31 96 LEU A N 1
ATOM 653 C CA . LEU A 1 96 ? -1.809 -2.462 7.719 1.00 89.31 96 LEU A CA 1
ATOM 654 C C . LEU A 1 96 ? -0.769 -3.457 7.196 1.00 89.31 96 LEU A C 1
ATOM 656 O O . LEU A 1 96 ? -0.761 -3.737 6.007 1.00 89.31 96 LEU A O 1
ATOM 660 N N . GLU A 1 97 ? 0.043 -4.072 8.063 1.00 86.88 97 GLU A N 1
ATOM 661 C CA . GLU A 1 97 ? 1.028 -5.084 7.647 1.00 86.88 97 GLU A CA 1
ATOM 662 C C . GLU A 1 97 ? 0.422 -6.339 6.987 1.00 86.88 97 GLU A C 1
ATOM 664 O O . GLU A 1 97 ? 1.157 -7.145 6.421 1.00 86.88 97 GLU A O 1
ATOM 669 N N . ARG A 1 98 ? -0.905 -6.519 7.060 1.00 84.50 98 ARG A N 1
ATOM 670 C CA . ARG A 1 98 ? -1.633 -7.657 6.478 1.00 84.50 98 ARG A CA 1
ATOM 671 C C . ARG A 1 98 ? -2.135 -7.406 5.054 1.00 84.50 98 ARG A C 1
ATOM 673 O O . ARG A 1 98 ? -2.727 -8.319 4.476 1.00 84.50 98 ARG A O 1
ATOM 680 N N . MET A 1 99 ? -2.003 -6.183 4.528 1.00 85.75 99 MET A N 1
ATOM 681 C CA . MET A 1 99 ? -2.452 -5.864 3.164 1.00 85.75 99 MET A CA 1
ATOM 682 C C . MET A 1 99 ? -1.577 -6.547 2.127 1.00 85.75 99 MET A C 1
ATOM 684 O O . MET A 1 99 ? -2.212 -7.160 1.231 1.00 85.75 99 MET A O 1
#

Sequence (99 aa):
MLLSGSLSACSDADAAFMTRCKAVTGGSAQCGCAASVTNEMMGDDAFRVMTQVFAGQRGAAEAAAARKGLGAPAAITVKWSIAARNAGLICNISGLERM